Protein AF-A0A6F9CRZ0-F1 (afdb_monomer_lite)

Foldseek 3Di:
DVPVPDPPVCVVAPPVRVVVVVVVVVVVVLVVVDPPNPDDCDPVCCLQPVVLVVLLVCVVPDDPVVCVVCVVVVVVVVCVVVVVVVVVVPPPVVVVVVPDDPDPVVVVVVVVVVVVVVVVVVVVVQVCCQAVVLVVLVVVLVVVLVVVCVVCVVPVVCSVVSSSVSSSVSLVVSVVVVHHSSD

Secondary structure (DSSP, 8-state):
--GGG-TTTTTTS-HHHHHHHHHHHHHHHHHHH-SS------HHHIIIIIHHHHHHHHHHTS-HHHHHHTHHHHHHHHHHHHHHHHHHTSHHHHHHHTTT--S-HHHHHHHHHHHHHHHHHHHHHHHHHHHHHHHHHHHHHHHHHHHHHHH-TT-GGGHHHHHHHHHHHHHHHHHHTTS-TT-

pLDDT: mean 81.36, std 12.1, range [47.91, 95.12]

Radius of gyration: 23.17 Å; chains: 1; bounding box: 56×44×68 Å

Sequence (183 aa):
MIFQLSPSLTSVIPESGLLICIGWVLGGIIYGADKVQTFRLQPFTFFFYLLPQIVLDAGYSMPNKLFFGNLGAILVYALLLFGSLIAAVDPVAVIAVFEEVHVNEVLYILVFGESLLNDGVTVVISFFVVAVGGSLIGVIFAVLISLLTRCTKNIQIIEPGFIFVLGYLSYLTAEMLSLSAIL

Structure (mmCIF, N/CA/C/O backbone):
data_AF-A0A6F9CRZ0-F1
#
_entry.id   AF-A0A6F9CRZ0-F1
#
loop_
_atom_site.group_PDB
_atom_site.id
_atom_site.type_symbol
_atom_site.label_atom_id
_atom_site.label_alt_id
_atom_site.label_comp_id
_atom_site.label_asym_id
_atom_site.label_entity_id
_atom_site.label_seq_id
_atom_site.pdbx_PDB_ins_code
_atom_site.Cartn_x
_atom_site.Cartn_y
_atom_site.Cartn_z
_atom_site.occupancy
_atom_site.B_iso_or_equiv
_atom_site.auth_seq_id
_atom_site.auth_comp_id
_atom_site.auth_asym_id
_atom_site.auth_atom_id
_atom_site.pdbx_PDB_model_num
ATOM 1 N N . MET A 1 1 ? -18.492 -15.568 7.011 1.00 47.91 1 MET A N 1
ATOM 2 C CA . MET A 1 1 ? -19.602 -16.149 7.806 1.00 47.91 1 MET A CA 1
ATOM 3 C C . MET A 1 1 ? -20.499 -17.122 7.016 1.00 47.91 1 MET A C 1
ATOM 5 O O . MET A 1 1 ? -21.026 -18.029 7.636 1.00 47.91 1 MET A O 1
ATOM 9 N N . ILE A 1 2 ? -20.651 -17.019 5.680 1.00 51.06 2 ILE A N 1
ATOM 10 C CA . ILE A 1 2 ? -21.492 -17.950 4.877 1.00 51.06 2 ILE A CA 1
ATOM 11 C C . ILE A 1 2 ? -20.780 -19.280 4.517 1.00 51.06 2 ILE A C 1
ATOM 13 O O . ILE A 1 2 ? -21.430 -20.317 4.443 1.00 51.06 2 ILE A O 1
ATOM 17 N N . PHE A 1 3 ? -19.448 -19.299 4.368 1.00 51.62 3 PHE A N 1
ATOM 18 C CA . PHE A 1 3 ? -18.693 -20.495 3.932 1.00 51.62 3 PHE A CA 1
ATOM 19 C C . PHE A 1 3 ? -18.286 -21.472 5.048 1.00 51.62 3 PHE A C 1
ATOM 21 O O . PHE A 1 3 ? -17.845 -22.580 4.765 1.00 51.62 3 PHE A O 1
ATOM 28 N N . GLN A 1 4 ? -18.525 -21.123 6.316 1.00 54.69 4 GLN A N 1
ATOM 29 C CA . GLN A 1 4 ? -18.255 -22.004 7.462 1.00 54.69 4 GLN A CA 1
ATOM 30 C C . GLN A 1 4 ? -19.291 -23.135 7.632 1.00 54.69 4 GLN A C 1
ATOM 32 O O . GLN A 1 4 ? -19.124 -23.990 8.495 1.00 54.69 4 GLN A O 1
ATOM 37 N N . LEU A 1 5 ? -20.356 -23.160 6.821 1.00 54.41 5 LEU A N 1
ATOM 38 C CA . LEU A 1 5 ? -21.470 -24.111 6.943 1.00 54.41 5 LEU A CA 1
ATOM 39 C C . LEU A 1 5 ? -21.265 -25.443 6.193 1.00 54.41 5 LEU A C 1
ATOM 41 O O . LEU A 1 5 ? -22.045 -26.367 6.401 1.00 54.41 5 LEU A O 1
ATOM 45 N N . SER A 1 6 ? -20.230 -25.583 5.354 1.00 55.03 6 SER A N 1
ATOM 46 C CA . SER A 1 6 ? -19.973 -26.820 4.596 1.00 55.03 6 SER A CA 1
ATOM 47 C C . SER A 1 6 ? -18.491 -27.224 4.645 1.00 55.03 6 SER A C 1
ATOM 49 O O . SER A 1 6 ? -17.736 -26.902 3.722 1.00 55.03 6 SER A O 1
ATOM 51 N N . PRO A 1 7 ? -18.057 -27.974 5.677 1.00 59.91 7 PRO A N 1
ATOM 52 C CA . PRO A 1 7 ? -16.661 -28.401 5.822 1.00 59.91 7 PRO A CA 1
ATOM 53 C C . PRO A 1 7 ? -16.152 -29.269 4.654 1.00 59.91 7 PRO A C 1
ATOM 55 O O . PRO A 1 7 ? -14.947 -29.367 4.445 1.00 59.91 7 PRO A O 1
ATOM 58 N N . SER A 1 8 ? -17.047 -29.859 3.854 1.00 59.50 8 SER A N 1
ATOM 59 C CA . SER A 1 8 ? -16.682 -30.660 2.678 1.00 59.50 8 SER A CA 1
ATOM 60 C C . SER A 1 8 ? -16.367 -29.844 1.417 1.00 59.50 8 SER A C 1
ATOM 62 O O . SER A 1 8 ? -15.701 -30.375 0.536 1.00 59.50 8 SER A O 1
ATOM 64 N N . LEU A 1 9 ? -16.821 -28.586 1.301 1.00 56.44 9 LEU A N 1
ATOM 65 C CA . LEU A 1 9 ? -16.523 -27.740 0.127 1.00 56.44 9 LEU A CA 1
ATOM 66 C C . LEU A 1 9 ? -15.210 -26.959 0.305 1.00 56.44 9 LEU A C 1
ATOM 68 O O . LEU A 1 9 ? -14.460 -26.778 -0.653 1.00 56.44 9 LEU A O 1
ATOM 72 N N . THR A 1 10 ? -14.917 -26.536 1.537 1.00 59.53 10 THR A N 1
ATOM 73 C CA . THR A 1 10 ? -13.742 -25.713 1.873 1.00 59.53 10 THR A CA 1
ATOM 74 C C . THR A 1 10 ? -12.422 -26.496 1.845 1.00 59.53 10 THR A C 1
ATOM 76 O O . THR A 1 10 ? -11.354 -25.896 1.814 1.00 59.53 10 THR A O 1
ATOM 79 N N . SER A 1 11 ? -12.459 -27.835 1.826 1.00 65.12 11 SER A N 1
ATOM 80 C CA . SER A 1 11 ? -11.246 -28.663 1.727 1.00 65.12 11 SER A CA 1
ATOM 81 C C . SER A 1 11 ? -10.661 -28.734 0.311 1.00 65.12 11 SER A C 1
ATOM 83 O O . SER A 1 11 ? -9.476 -29.022 0.163 1.00 65.12 11 SER A O 1
ATOM 85 N N . VAL A 1 12 ? -11.472 -28.474 -0.722 1.00 74.75 12 VAL A N 1
ATOM 86 C CA . VAL A 1 12 ? -11.062 -28.569 -2.134 1.00 74.75 12 VAL A CA 1
ATOM 87 C C . VAL A 1 12 ? -10.811 -27.191 -2.744 1.00 74.75 12 VAL A C 1
ATOM 89 O O . VAL A 1 12 ? -9.907 -27.046 -3.564 1.00 74.75 12 VAL A O 1
ATOM 92 N N . ILE A 1 13 ? -11.586 -26.173 -2.353 1.00 77.31 13 ILE A N 1
ATOM 93 C CA . ILE A 1 13 ? -11.485 -24.819 -2.912 1.00 77.31 13 ILE A CA 1
ATOM 94 C C . ILE A 1 13 ? -11.306 -23.809 -1.767 1.00 77.31 13 ILE A C 1
ATOM 96 O O . ILE A 1 13 ? -12.150 -23.767 -0.870 1.00 77.31 13 ILE A O 1
ATOM 100 N N . PRO A 1 14 ? -10.247 -22.971 -1.787 1.00 81.38 14 PRO A N 1
ATOM 101 C CA . PRO A 1 14 ? -10.049 -21.938 -0.776 1.00 81.38 14 PRO A CA 1
ATOM 102 C C . PRO A 1 14 ? -11.179 -20.903 -0.820 1.00 81.38 14 PRO A C 1
ATOM 104 O O . PRO A 1 14 ? -11.675 -20.554 -1.894 1.00 81.38 14 PRO A O 1
ATOM 107 N N . GLU A 1 15 ? -11.550 -20.356 0.340 1.00 80.12 15 GLU A N 1
ATOM 108 C CA . GLU A 1 15 ? -12.652 -19.388 0.460 1.00 80.12 15 GLU A CA 1
ATOM 109 C C . GLU A 1 15 ? -12.461 -18.164 -0.452 1.00 80.12 15 GLU A C 1
ATOM 111 O O . GLU A 1 15 ? -13.405 -17.713 -1.101 1.00 80.12 15 GLU A O 1
ATOM 116 N N . SER A 1 16 ? -11.223 -17.674 -0.584 1.00 81.56 16 SER A N 1
ATOM 117 C CA . SER A 1 16 ? -10.868 -16.584 -1.502 1.00 81.56 16 SER A CA 1
ATOM 118 C C . SER A 1 16 ? -11.138 -16.947 -2.965 1.00 81.56 16 SER A C 1
ATOM 120 O O . SER A 1 16 ? -11.609 -16.109 -3.727 1.00 81.56 16 SER A O 1
ATOM 122 N N . GLY A 1 17 ? -10.896 -18.203 -3.354 1.00 83.00 17 GLY A N 1
ATOM 123 C CA . GLY A 1 17 ? -11.187 -18.699 -4.701 1.00 83.00 17 GLY A CA 1
ATOM 124 C C . GLY A 1 17 ? -12.686 -18.704 -4.994 1.00 83.00 17 GLY A C 1
ATOM 125 O O . GLY A 1 17 ? -13.111 -18.245 -6.051 1.00 83.00 17 GLY A O 1
ATOM 126 N N . LEU A 1 18 ? -13.502 -19.132 -4.026 1.00 83.69 18 LEU A N 1
ATOM 127 C CA . LEU A 1 18 ? -14.963 -19.060 -4.127 1.00 83.69 18 LEU A CA 1
ATOM 128 C C . LEU A 1 18 ? -15.467 -17.618 -4.253 1.00 83.69 18 LEU A C 1
ATOM 130 O O . LEU A 1 18 ? -16.324 -17.346 -5.094 1.00 83.69 18 LEU A O 1
ATOM 134 N N . LEU A 1 19 ? -14.921 -16.687 -3.469 1.00 86.19 19 LEU A N 1
ATOM 135 C CA . LEU A 1 19 ? -15.278 -15.268 -3.545 1.00 86.19 19 LEU A CA 1
ATOM 136 C C . LEU A 1 19 ? -14.908 -14.644 -4.897 1.00 86.19 19 LEU A C 1
ATOM 138 O O . LEU A 1 19 ? -15.706 -13.888 -5.448 1.00 86.19 19 LEU A O 1
ATOM 142 N N . ILE A 1 20 ? -13.749 -14.999 -5.462 1.00 88.88 20 ILE A N 1
ATOM 143 C CA . ILE A 1 20 ? -13.343 -14.563 -6.807 1.00 88.88 20 ILE A CA 1
ATOM 144 C C . ILE A 1 20 ? -14.326 -15.094 -7.858 1.00 88.88 20 ILE A C 1
ATOM 146 O O . ILE A 1 20 ? -14.801 -14.323 -8.693 1.00 88.88 20 ILE A O 1
ATOM 150 N N . CYS A 1 21 ? -14.691 -16.378 -7.794 1.00 88.75 21 CYS A N 1
ATOM 151 C CA . CYS A 1 21 ? -15.668 -16.971 -8.710 1.00 88.75 21 CYS A CA 1
ATOM 152 C C . CYS A 1 21 ? -17.037 -16.283 -8.613 1.00 88.75 21 CYS A C 1
ATOM 154 O O . CYS A 1 21 ? -17.650 -15.978 -9.635 1.00 88.75 21 CYS A O 1
ATOM 156 N N . ILE A 1 22 ? -17.504 -15.991 -7.397 1.00 89.69 22 ILE A N 1
ATOM 157 C CA . ILE A 1 22 ? -18.767 -15.274 -7.175 1.00 89.69 22 ILE A CA 1
ATOM 158 C C . ILE A 1 22 ? -18.688 -13.849 -7.725 1.00 89.69 22 ILE A C 1
ATOM 160 O O . ILE A 1 22 ? -19.615 -13.413 -8.405 1.00 89.69 22 ILE A O 1
ATOM 164 N N . GLY A 1 23 ? -17.584 -13.139 -7.480 1.00 89.00 23 GLY A N 1
ATOM 165 C CA . GLY A 1 23 ? -17.351 -11.803 -8.026 1.00 89.00 23 GLY A CA 1
ATOM 166 C C . GLY A 1 23 ? -17.365 -11.793 -9.555 1.00 89.00 23 GLY A C 1
ATOM 167 O O . GLY A 1 23 ? -17.982 -10.915 -10.156 1.00 89.00 23 GLY A O 1
ATOM 168 N N . TRP A 1 24 ? -16.766 -12.803 -10.188 1.00 90.06 24 TRP A N 1
ATOM 169 C CA . TRP A 1 24 ? -16.775 -12.959 -11.642 1.00 90.06 24 TRP A CA 1
ATOM 170 C C . TRP A 1 24 ? -18.183 -13.224 -12.193 1.00 90.06 24 TRP A C 1
ATOM 172 O O . TRP A 1 24 ? -18.602 -12.572 -13.150 1.00 90.06 24 TRP A O 1
ATOM 182 N N . VAL A 1 25 ? -18.953 -14.114 -11.555 1.00 90.69 25 VAL A N 1
ATOM 183 C CA . VAL A 1 25 ? -20.341 -14.411 -11.949 1.00 90.69 25 VAL A CA 1
ATOM 184 C C . VAL A 1 25 ? -21.241 -13.185 -11.779 1.00 90.69 25 VAL A C 1
ATOM 186 O O . VAL A 1 25 ? -21.969 -12.830 -12.705 1.00 90.69 25 VAL A O 1
ATOM 189 N N . LEU A 1 26 ? -21.170 -12.498 -10.635 1.00 87.94 26 LEU A N 1
ATOM 190 C CA . LEU A 1 26 ? -21.936 -11.271 -10.392 1.00 87.94 26 LEU A CA 1
ATOM 191 C C . LEU A 1 26 ? -21.542 -10.157 -11.368 1.00 87.94 26 LEU A C 1
ATOM 193 O O . LEU A 1 26 ? -22.421 -9.493 -11.913 1.00 87.94 26 LEU A O 1
ATOM 197 N N . GLY A 1 27 ? -20.246 -9.993 -11.645 1.00 86.56 27 GLY A N 1
ATOM 198 C CA . GLY A 1 27 ? -19.749 -9.054 -12.650 1.00 86.56 27 GLY A CA 1
ATOM 199 C C . GLY A 1 27 ? -20.293 -9.357 -14.048 1.00 86.56 27 GLY A C 1
ATOM 200 O O . GLY A 1 27 ? -20.719 -8.440 -14.748 1.00 86.56 27 GLY A O 1
ATOM 201 N N . GLY A 1 28 ? -20.362 -10.637 -14.427 1.00 86.94 28 GLY A N 1
ATOM 202 C CA . GLY A 1 28 ? -20.964 -11.085 -15.685 1.00 86.94 28 GLY A CA 1
ATOM 203 C C . GLY A 1 28 ? -22.472 -10.826 -15.767 1.00 86.94 28 GLY A C 1
ATOM 204 O O . GLY A 1 28 ? -22.959 -10.370 -16.801 1.00 86.94 28 GLY A O 1
ATOM 205 N N . ILE A 1 29 ? -23.210 -11.049 -14.673 1.00 86.75 29 ILE A N 1
ATOM 206 C CA . ILE A 1 29 ? -24.651 -10.751 -14.589 1.00 86.75 29 ILE A CA 1
ATOM 207 C C . ILE A 1 29 ? -24.897 -9.247 -14.738 1.00 86.75 29 ILE A C 1
ATOM 209 O O . ILE A 1 29 ? -25.760 -8.850 -15.516 1.00 86.75 29 ILE A O 1
ATOM 213 N N . ILE A 1 30 ? -24.122 -8.409 -14.044 1.00 84.12 30 ILE A N 1
ATOM 214 C CA . ILE A 1 30 ? -24.225 -6.945 -14.139 1.00 84.12 30 ILE A CA 1
ATOM 215 C C . ILE A 1 30 ? -23.875 -6.475 -15.555 1.00 84.12 30 ILE A C 1
ATOM 217 O O . ILE A 1 30 ? -24.605 -5.669 -16.126 1.00 84.12 30 ILE A O 1
ATOM 221 N N . TYR A 1 31 ? -22.814 -7.023 -16.153 1.00 81.12 31 TYR A N 1
ATOM 222 C CA . TYR A 1 31 ? -22.422 -6.714 -17.529 1.00 81.12 31 TYR A CA 1
ATOM 223 C C . TYR A 1 31 ? -23.516 -7.073 -18.550 1.00 81.12 31 TYR A C 1
ATOM 225 O O . TYR A 1 31 ? -23.719 -6.343 -19.518 1.00 81.12 31 TYR A O 1
ATOM 233 N N . GLY A 1 32 ? -24.231 -8.182 -18.336 1.00 82.31 32 GLY A N 1
ATOM 234 C CA . GLY A 1 32 ? -25.341 -8.607 -19.192 1.00 82.31 32 GLY A CA 1
ATOM 235 C C . GLY A 1 32 ? -26.657 -7.855 -18.950 1.00 82.31 32 GLY A C 1
ATOM 236 O O . GLY A 1 32 ? -27.433 -7.681 -19.890 1.00 82.31 32 GLY A O 1
ATOM 237 N N . ALA A 1 33 ? -26.916 -7.418 -17.714 1.00 79.06 33 ALA A N 1
ATOM 238 C CA . ALA A 1 33 ? -28.151 -6.739 -17.317 1.00 79.06 33 ALA A CA 1
ATOM 239 C C . ALA A 1 33 ? -28.135 -5.231 -17.613 1.00 79.06 33 ALA A C 1
ATOM 241 O O . ALA A 1 33 ? -29.182 -4.663 -17.924 1.00 79.06 33 ALA A O 1
ATOM 242 N N . ASP A 1 34 ? -26.967 -4.589 -17.549 1.00 69.12 34 ASP A N 1
ATOM 243 C CA . ASP A 1 34 ? -26.827 -3.142 -17.690 1.00 69.12 34 ASP A CA 1
ATOM 244 C C . ASP A 1 34 ? -26.066 -2.796 -18.983 1.00 69.12 34 ASP A C 1
ATOM 246 O O . ASP A 1 34 ? -24.836 -2.795 -19.036 1.00 69.12 34 ASP A O 1
ATOM 250 N N . LYS A 1 35 ? -26.798 -2.516 -20.076 1.00 67.19 35 LYS A N 1
ATOM 251 C CA . LYS A 1 35 ? -26.194 -2.095 -21.364 1.00 67.19 35 LYS A CA 1
ATOM 252 C C . LYS A 1 35 ? -25.566 -0.698 -21.310 1.00 67.19 35 LYS A C 1
ATOM 254 O O . LYS A 1 35 ? -24.824 -0.322 -22.216 1.00 67.19 35 LYS A O 1
ATOM 259 N N . VAL A 1 36 ? -25.865 0.066 -20.266 1.00 61.38 36 VAL A N 1
ATOM 260 C CA . VAL A 1 36 ? -25.290 1.374 -19.968 1.00 61.38 36 VAL A CA 1
ATOM 261 C C . VAL A 1 36 ? -24.465 1.142 -18.717 1.00 61.38 36 VAL A C 1
ATOM 263 O O . VAL A 1 36 ? -25.042 1.050 -17.661 1.00 61.38 36 VAL A O 1
ATOM 266 N N . GLN A 1 37 ? -23.154 0.923 -18.806 1.00 63.75 37 GLN A N 1
ATOM 267 C CA . GLN A 1 37 ? -22.333 0.528 -17.649 1.00 63.75 37 GLN A CA 1
ATOM 268 C C . GLN A 1 37 ? -22.397 1.546 -16.485 1.00 63.75 37 GLN A C 1
ATOM 270 O O . GLN A 1 37 ? -21.518 2.403 -16.372 1.00 63.75 37 GLN A O 1
ATOM 275 N N . THR A 1 38 ? -23.401 1.460 -15.608 1.00 62.81 38 THR A N 1
ATOM 276 C CA . THR A 1 38 ? -23.669 2.493 -14.594 1.00 62.81 38 THR A CA 1
ATOM 277 C C . THR A 1 38 ? -22.721 2.362 -13.401 1.00 62.81 38 THR A C 1
ATOM 279 O O . THR A 1 38 ? -22.357 3.352 -12.774 1.00 62.81 38 THR A O 1
ATOM 282 N N . PHE A 1 39 ? -22.239 1.145 -13.131 1.00 63.97 39 PHE A N 1
ATOM 283 C CA . PHE A 1 39 ? -21.303 0.840 -12.047 1.00 63.97 39 PHE A CA 1
ATOM 284 C C . PHE A 1 39 ? -19.966 0.344 -12.594 1.00 63.97 39 PHE A C 1
ATOM 286 O O . PHE A 1 39 ? -19.616 -0.832 -12.481 1.00 63.97 39 PHE A O 1
ATOM 293 N N . ARG A 1 40 ? -19.200 1.246 -13.212 1.00 70.56 40 ARG A N 1
ATOM 294 C CA . ARG A 1 40 ? -17.819 0.951 -13.601 1.00 70.56 40 ARG A CA 1
ATOM 295 C C . ARG A 1 40 ? -16.890 1.344 -12.458 1.00 70.56 40 ARG A C 1
ATOM 297 O O . ARG A 1 40 ? -16.774 2.516 -12.117 1.00 70.56 40 ARG A O 1
ATOM 304 N N . LEU A 1 41 ? -16.239 0.353 -11.858 1.00 79.06 41 LEU A N 1
ATOM 305 C CA . LEU A 1 41 ? -15.283 0.556 -10.775 1.00 79.06 41 LEU A CA 1
ATOM 306 C C . LEU A 1 41 ? -14.037 1.242 -11.355 1.00 79.06 41 LEU A C 1
ATOM 308 O O . LEU A 1 41 ? -13.202 0.604 -11.994 1.00 79.06 41 LEU A O 1
ATOM 312 N N . GLN A 1 42 ? -13.964 2.568 -11.231 1.00 86.25 42 GLN A N 1
ATOM 313 C CA . GLN A 1 42 ? -12.820 3.325 -11.725 1.00 86.25 42 GLN A CA 1
ATOM 314 C C . GLN A 1 42 ? -11.615 3.120 -10.796 1.00 86.25 42 GLN A C 1
ATOM 316 O O . GLN A 1 42 ? -11.799 3.007 -9.579 1.00 86.25 42 GLN A O 1
ATOM 321 N N . PRO A 1 43 ? -10.379 3.128 -11.334 1.00 86.69 43 PRO A N 1
ATOM 322 C CA . PRO A 1 43 ? -9.175 2.943 -10.530 1.00 86.69 43 PRO A CA 1
ATOM 323 C C . PRO A 1 43 ? -9.103 3.918 -9.353 1.00 86.69 43 PRO A C 1
ATOM 325 O O . PRO A 1 43 ? -8.825 3.499 -8.237 1.00 86.69 43 PRO A O 1
ATOM 328 N N . PHE A 1 44 ? -9.452 5.194 -9.559 1.00 88.00 44 PHE A N 1
ATOM 329 C CA . PHE A 1 44 ? -9.429 6.184 -8.478 1.00 88.00 44 PHE A CA 1
ATOM 330 C C . PHE A 1 44 ? -10.350 5.783 -7.312 1.00 88.00 44 PHE A C 1
ATOM 332 O O . PHE A 1 44 ? -9.963 5.896 -6.155 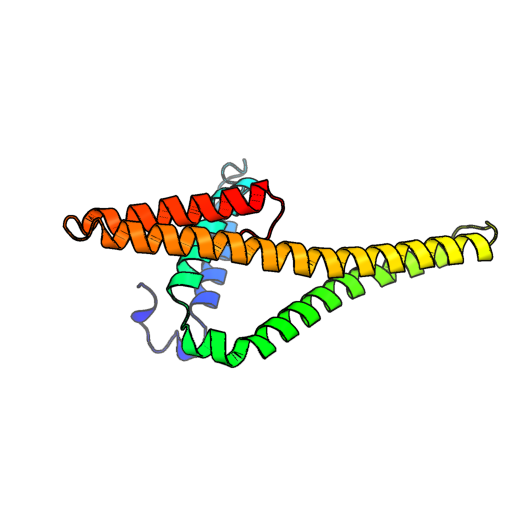1.00 88.00 44 PHE A O 1
ATOM 339 N N . THR A 1 45 ? -11.551 5.263 -7.593 1.00 88.50 45 THR A N 1
ATOM 340 C CA . THR A 1 45 ? -12.490 4.856 -6.542 1.00 88.50 45 THR A CA 1
ATOM 341 C C . THR A 1 45 ? -11.953 3.652 -5.776 1.00 88.50 45 THR A C 1
ATOM 343 O O . THR A 1 45 ? -12.072 3.586 -4.555 1.00 88.50 45 THR A O 1
ATOM 346 N N . PHE A 1 46 ? -11.318 2.717 -6.483 1.00 90.00 46 PHE A N 1
ATOM 347 C CA . PHE A 1 46 ? -10.673 1.569 -5.862 1.00 90.00 46 PHE A CA 1
ATOM 348 C C . PHE A 1 46 ? -9.524 1.993 -4.940 1.00 90.00 46 PHE A C 1
ATOM 350 O O . PHE A 1 46 ? -9.548 1.658 -3.758 1.00 90.00 46 PHE A O 1
ATOM 357 N N . PHE A 1 47 ? -8.561 2.761 -5.455 1.00 89.88 47 PHE A N 1
ATOM 358 C CA . PHE A 1 47 ? -7.357 3.149 -4.717 1.00 89.88 47 PHE A CA 1
ATOM 359 C C . PHE A 1 47 ? -7.652 4.072 -3.531 1.00 89.88 47 PHE A C 1
ATOM 361 O O . PHE A 1 47 ? -7.029 3.917 -2.489 1.00 89.88 47 PHE A O 1
ATOM 368 N N . PHE A 1 48 ? -8.613 4.993 -3.648 1.00 88.38 48 PHE A N 1
ATOM 369 C CA . PHE A 1 48 ? -8.906 5.934 -2.564 1.00 88.38 48 PHE A CA 1
ATOM 370 C C . PHE A 1 48 ? -9.961 5.447 -1.571 1.00 88.38 48 PHE A C 1
ATOM 372 O O . PHE A 1 48 ? -9.960 5.935 -0.455 1.00 88.38 48 PHE A O 1
ATOM 379 N N . TYR A 1 49 ? -10.852 4.510 -1.907 1.00 87.69 49 TYR A N 1
ATOM 380 C CA . TYR A 1 49 ? -11.919 4.109 -0.971 1.00 87.69 49 TYR A CA 1
ATOM 381 C C . TYR A 1 49 ? -11.873 2.638 -0.567 1.00 87.69 49 TYR A C 1
ATOM 383 O O . TYR A 1 49 ? -12.127 2.322 0.594 1.00 87.69 49 TYR A O 1
ATOM 391 N N . LEU A 1 50 ? -11.559 1.729 -1.493 1.00 90.44 50 LEU A N 1
ATOM 392 C CA . LEU A 1 50 ? -11.574 0.290 -1.207 1.00 90.44 50 LEU A CA 1
ATOM 393 C C . LEU A 1 50 ? -10.225 -0.200 -0.687 1.00 90.44 50 LEU A C 1
ATOM 395 O O . LEU A 1 50 ? -10.177 -0.928 0.303 1.00 90.44 50 LEU A O 1
ATOM 399 N N . LEU A 1 51 ? -9.132 0.214 -1.329 1.00 92.19 51 LEU A N 1
ATOM 400 C CA . LEU A 1 51 ? -7.792 -0.249 -0.988 1.00 92.19 51 LEU A CA 1
ATOM 401 C C . LEU A 1 51 ? -7.383 0.084 0.459 1.00 92.19 51 LEU A C 1
ATOM 403 O O . LEU A 1 51 ? -6.918 -0.835 1.133 1.00 92.19 51 LEU A O 1
ATOM 407 N N . PRO A 1 52 ? -7.604 1.305 0.993 1.00 91.56 52 PRO A N 1
ATOM 408 C CA . PRO A 1 52 ? -7.199 1.631 2.361 1.00 91.56 52 PRO A CA 1
ATOM 409 C C . PRO A 1 52 ? -7.887 0.732 3.391 1.00 91.56 52 PRO A C 1
ATOM 411 O O . PRO A 1 52 ? -7.266 0.294 4.355 1.00 91.56 52 PRO A O 1
ATOM 414 N N . GLN A 1 53 ? -9.157 0.395 3.147 1.00 90.81 53 GLN A N 1
ATOM 415 C CA . GLN A 1 53 ? -9.932 -0.468 4.029 1.00 90.81 53 GLN A CA 1
ATOM 416 C C . GLN A 1 53 ? -9.441 -1.919 3.999 1.00 90.81 53 GLN A C 1
ATOM 418 O O . GLN A 1 53 ? -9.353 -2.560 5.043 1.00 90.81 53 GLN A O 1
ATOM 423 N N . ILE A 1 54 ? -9.095 -2.428 2.814 1.00 91.69 54 ILE A N 1
ATOM 424 C CA . ILE A 1 54 ? -8.557 -3.785 2.647 1.00 91.69 54 ILE A CA 1
ATOM 425 C C . ILE A 1 54 ? -7.189 -3.902 3.326 1.00 91.69 54 ILE A C 1
ATOM 427 O O . ILE A 1 54 ? -6.937 -4.873 4.035 1.00 91.69 54 ILE A O 1
ATOM 431 N N . VAL A 1 55 ? -6.313 -2.913 3.128 1.00 92.69 55 VAL A N 1
ATOM 432 C CA . VAL A 1 55 ? -4.970 -2.897 3.727 1.00 92.69 55 VAL A CA 1
ATOM 433 C C . VAL A 1 55 ? -5.055 -2.808 5.249 1.00 92.69 55 VAL A C 1
ATOM 435 O O . VAL A 1 55 ? -4.347 -3.541 5.938 1.00 92.69 55 VAL A O 1
ATOM 438 N N . LEU A 1 56 ? -5.946 -1.968 5.783 1.00 91.75 56 LEU A N 1
ATOM 439 C CA . LEU A 1 56 ? -6.150 -1.839 7.225 1.00 91.75 56 LEU A CA 1
ATOM 440 C C . LEU A 1 56 ? -6.644 -3.151 7.856 1.00 91.75 56 LEU A C 1
ATOM 442 O O . LEU A 1 56 ? -6.113 -3.570 8.882 1.00 91.75 56 LEU A O 1
ATOM 446 N N . ASP A 1 57 ? -7.621 -3.815 7.235 1.00 91.12 57 ASP A N 1
ATOM 447 C CA . ASP A 1 57 ? -8.161 -5.097 7.712 1.00 91.12 57 ASP A CA 1
ATOM 448 C C . ASP A 1 57 ? -7.116 -6.229 7.639 1.00 91.12 57 ASP A C 1
ATOM 450 O O . ASP A 1 57 ? -6.940 -7.001 8.591 1.00 91.12 57 ASP A O 1
ATOM 454 N N . ALA A 1 58 ? -6.348 -6.275 6.544 1.00 90.44 58 ALA A N 1
ATOM 455 C CA . ALA A 1 58 ? -5.252 -7.224 6.362 1.00 90.44 58 ALA A CA 1
ATOM 456 C C . ALA A 1 58 ? -4.123 -7.000 7.381 1.00 90.44 58 ALA A C 1
ATOM 458 O O . ALA A 1 58 ? -3.629 -7.962 7.972 1.00 90.44 58 ALA A O 1
ATOM 459 N N . GLY A 1 59 ? -3.744 -5.742 7.619 1.00 89.12 59 GLY A N 1
ATOM 460 C CA . GLY A 1 59 ? -2.728 -5.364 8.599 1.00 89.12 59 GLY A CA 1
ATOM 461 C C . GLY A 1 59 ? -3.161 -5.659 10.035 1.00 89.12 59 GLY A C 1
ATOM 462 O O . GLY A 1 59 ? -2.374 -6.194 10.815 1.00 89.12 59 GLY A O 1
ATOM 463 N N . TYR A 1 60 ? -4.424 -5.387 10.376 1.00 87.62 60 TYR A N 1
ATOM 464 C CA . TYR A 1 60 ? -4.982 -5.680 11.700 1.00 87.62 60 TYR A CA 1
ATOM 465 C C . TYR A 1 60 ? -5.012 -7.185 12.002 1.00 87.62 60 TYR A C 1
ATOM 467 O O . TYR A 1 60 ? -4.710 -7.608 13.118 1.00 87.62 60 TYR A O 1
ATOM 475 N N . SER A 1 61 ? -5.333 -8.002 10.998 1.00 88.94 61 SER A N 1
ATOM 476 C CA . SER A 1 61 ? -5.418 -9.462 11.131 1.00 88.94 61 SER A CA 1
ATOM 477 C C . SER A 1 61 ? -4.055 -10.169 11.056 1.00 88.94 61 SER A C 1
ATOM 479 O O . SER A 1 61 ? -3.978 -11.391 11.217 1.00 88.94 61 SER A O 1
ATOM 481 N N . MET A 1 62 ? -2.966 -9.435 10.804 1.00 90.19 62 MET A N 1
ATOM 482 C CA . MET A 1 62 ? -1.651 -10.022 10.564 1.00 90.19 62 MET A CA 1
ATOM 483 C C . MET A 1 62 ? -0.945 -10.447 11.869 1.00 90.19 62 MET A C 1
ATOM 485 O O . MET A 1 62 ? -0.777 -9.639 12.786 1.00 90.19 62 MET A O 1
ATOM 489 N N . PRO A 1 63 ? -0.435 -11.693 11.971 1.00 89.50 63 PRO A N 1
ATOM 490 C CA . PRO A 1 63 ? 0.308 -12.139 13.146 1.00 89.50 63 PRO A CA 1
ATOM 491 C C . PRO A 1 63 ? 1.702 -11.494 13.205 1.00 89.50 63 PRO A C 1
ATOM 493 O O . PRO A 1 63 ? 2.640 -11.910 12.519 1.00 89.50 63 PRO A O 1
ATOM 496 N N . ASN A 1 64 ? 1.859 -10.515 14.096 1.00 87.50 64 ASN A N 1
ATOM 497 C CA . ASN A 1 64 ? 3.083 -9.727 14.268 1.00 87.50 64 ASN A CA 1
ATOM 498 C C . ASN A 1 64 ? 4.366 -10.570 14.451 1.00 87.50 64 ASN A C 1
ATOM 500 O O . ASN A 1 64 ? 5.367 -10.317 13.787 1.00 87.50 64 ASN A O 1
ATOM 504 N N . LYS A 1 65 ? 4.360 -11.610 15.294 1.00 89.50 65 LYS A N 1
ATOM 505 C CA . LYS A 1 65 ? 5.558 -12.426 15.573 1.00 89.50 65 LYS A CA 1
ATOM 506 C C . LYS A 1 65 ? 6.083 -13.156 14.330 1.00 89.50 65 LYS A C 1
ATOM 508 O O . LYS A 1 65 ? 7.291 -13.234 14.127 1.00 89.50 65 LYS A O 1
ATOM 513 N N . LEU A 1 66 ? 5.177 -13.691 13.512 1.00 88.44 66 LEU A N 1
ATOM 514 C CA . LEU A 1 66 ? 5.513 -14.395 12.270 1.00 88.44 66 LEU A CA 1
ATOM 515 C C . LEU A 1 66 ? 5.985 -13.420 11.191 1.00 88.44 66 LEU A C 1
ATOM 517 O O . LEU A 1 66 ? 6.924 -13.740 10.465 1.00 88.44 66 LEU A O 1
ATOM 521 N N . PHE A 1 67 ? 5.371 -12.237 11.125 1.00 88.06 67 PHE A N 1
ATOM 522 C CA . PHE A 1 67 ? 5.776 -11.173 10.213 1.00 88.06 67 PHE A CA 1
ATOM 523 C C . PHE A 1 67 ? 7.199 -10.686 10.507 1.00 88.06 67 PHE A C 1
ATOM 525 O O . PHE A 1 67 ? 8.073 -10.792 9.649 1.00 88.06 67 PHE A O 1
ATOM 532 N N . PHE A 1 68 ? 7.473 -10.244 11.740 1.00 88.31 68 PHE A N 1
ATOM 533 C CA . PHE A 1 68 ? 8.797 -9.733 12.111 1.00 88.31 68 PHE A CA 1
ATOM 534 C C . PHE A 1 68 ? 9.879 -10.822 12.095 1.00 88.31 68 PHE A C 1
ATOM 536 O O . PHE A 1 68 ? 11.026 -10.533 11.764 1.00 88.31 68 PHE A O 1
ATOM 543 N N . GLY A 1 69 ? 9.526 -12.081 12.385 1.00 91.75 69 GLY A N 1
ATOM 544 C CA . GLY A 1 69 ? 10.453 -13.213 12.286 1.00 91.75 69 GLY A CA 1
ATOM 545 C C . GLY A 1 69 ? 10.870 -13.559 10.851 1.00 91.75 69 GLY A C 1
ATOM 546 O O . GLY A 1 69 ? 11.960 -14.084 10.652 1.00 91.75 69 GLY A O 1
ATOM 547 N N . ASN A 1 70 ? 10.037 -13.239 9.854 1.00 93.00 70 ASN A N 1
ATOM 548 C CA . ASN A 1 70 ? 10.292 -13.527 8.437 1.00 93.00 70 ASN A CA 1
ATOM 549 C C . ASN A 1 70 ? 10.499 -12.263 7.589 1.00 93.00 70 ASN A C 1
ATOM 551 O O . ASN A 1 70 ? 10.470 -12.341 6.361 1.00 93.00 70 ASN A O 1
ATOM 555 N N . LEU A 1 71 ? 10.739 -11.107 8.216 1.00 88.94 71 LEU A N 1
ATOM 556 C CA . LEU A 1 71 ? 10.852 -9.816 7.528 1.00 88.94 71 LEU A CA 1
ATOM 557 C C . LEU A 1 71 ? 11.911 -9.855 6.417 1.00 88.94 71 LEU A C 1
ATOM 559 O O . LEU A 1 71 ? 11.658 -9.389 5.311 1.00 88.94 71 LEU A O 1
ATOM 563 N N . GLY A 1 72 ? 13.055 -10.504 6.665 1.00 88.69 72 GLY A N 1
ATOM 564 C CA . GLY A 1 72 ? 14.101 -10.680 5.654 1.00 88.69 72 GLY A CA 1
ATOM 565 C C . GLY A 1 72 ? 13.615 -11.421 4.404 1.00 88.69 72 GLY A C 1
ATOM 566 O O . GLY A 1 72 ? 13.863 -10.967 3.293 1.00 88.69 72 GLY A O 1
ATOM 567 N N . ALA A 1 73 ? 12.865 -12.516 4.567 1.00 90.38 73 ALA A N 1
ATOM 568 C CA . ALA A 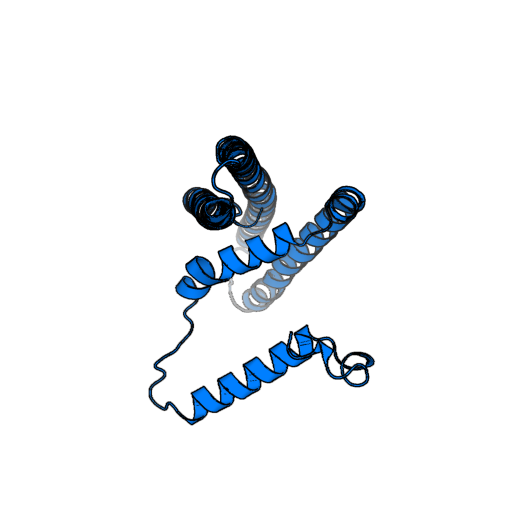1 73 ? 12.300 -13.252 3.437 1.00 90.38 73 ALA A CA 1
ATOM 569 C C . ALA A 1 73 ? 11.254 -12.413 2.690 1.00 90.38 73 ALA A C 1
ATOM 571 O O . ALA A 1 73 ? 11.275 -12.371 1.464 1.00 90.38 73 ALA A O 1
ATOM 572 N N . ILE A 1 74 ? 10.383 -11.705 3.417 1.00 88.81 74 ILE A N 1
ATOM 573 C CA . ILE A 1 74 ? 9.364 -10.818 2.834 1.00 88.81 74 ILE A CA 1
ATOM 574 C C . ILE A 1 74 ? 10.025 -9.725 1.986 1.00 88.81 74 ILE A C 1
ATOM 576 O O . ILE A 1 74 ? 9.615 -9.503 0.849 1.00 88.81 74 ILE A O 1
ATOM 580 N N . LEU A 1 75 ? 11.080 -9.090 2.504 1.00 85.94 75 LEU A N 1
ATOM 581 C CA . LEU A 1 75 ? 11.808 -8.043 1.792 1.00 85.94 75 LEU A CA 1
ATOM 582 C C . LEU A 1 75 ? 12.508 -8.589 0.540 1.00 85.94 75 LEU A C 1
ATOM 584 O O . LEU A 1 75 ? 12.445 -7.966 -0.516 1.00 85.94 75 LEU A O 1
ATOM 588 N N . VAL A 1 76 ? 13.129 -9.770 0.633 1.00 88.25 76 VAL A N 1
ATOM 589 C CA . VAL A 1 76 ? 13.760 -10.430 -0.520 1.00 88.25 76 VAL A CA 1
ATOM 590 C C . VAL A 1 76 ? 12.720 -10.792 -1.581 1.00 88.25 76 VAL A C 1
ATOM 592 O O . VAL A 1 76 ? 12.943 -10.505 -2.752 1.00 88.25 76 VAL A O 1
ATOM 595 N N . TYR A 1 77 ? 11.567 -11.351 -1.202 1.00 88.62 77 TYR A N 1
ATOM 596 C CA . TYR A 1 77 ? 10.482 -11.624 -2.149 1.00 88.62 77 TYR A CA 1
ATOM 597 C C . TYR A 1 77 ? 9.957 -10.346 -2.809 1.00 88.62 77 TYR A C 1
ATOM 599 O O . TYR A 1 77 ? 9.750 -10.341 -4.021 1.00 88.62 77 TYR A O 1
ATOM 607 N N . ALA A 1 78 ? 9.783 -9.263 -2.047 1.00 84.75 78 ALA A N 1
ATOM 608 C CA . ALA A 1 78 ? 9.351 -7.977 -2.588 1.00 84.75 78 ALA A CA 1
ATOM 609 C C . ALA A 1 78 ? 10.358 -7.425 -3.611 1.00 84.75 78 ALA A C 1
ATOM 611 O O . ALA A 1 78 ? 9.966 -7.061 -4.718 1.00 84.75 78 ALA A O 1
ATOM 612 N N . LEU A 1 79 ? 11.653 -7.434 -3.279 1.00 84.31 79 LEU A N 1
ATOM 613 C CA . LEU A 1 79 ? 12.722 -6.994 -4.179 1.00 84.31 79 LEU A CA 1
ATOM 614 C C . LEU A 1 79 ? 12.834 -7.876 -5.430 1.00 84.31 79 LEU A C 1
ATOM 616 O O . LEU A 1 79 ? 13.014 -7.351 -6.524 1.00 84.31 79 LEU A O 1
ATOM 620 N N . LEU A 1 80 ? 12.701 -9.199 -5.294 1.00 86.31 80 LEU A N 1
ATOM 621 C CA . LEU A 1 80 ? 12.767 -10.129 -6.425 1.00 86.31 80 LEU A CA 1
ATOM 622 C C . LEU A 1 80 ? 11.572 -9.978 -7.371 1.00 86.31 80 LEU A C 1
ATOM 624 O O . LEU A 1 80 ? 11.764 -9.948 -8.584 1.00 86.31 80 LEU A O 1
ATOM 628 N N . LEU A 1 81 ? 10.350 -9.861 -6.843 1.00 84.25 81 LEU A N 1
ATOM 629 C CA . LEU A 1 81 ? 9.153 -9.654 -7.663 1.00 84.25 81 LEU A CA 1
ATOM 630 C C . LEU A 1 81 ? 9.193 -8.300 -8.371 1.00 84.25 81 LEU A C 1
ATOM 632 O O . LEU A 1 81 ? 8.897 -8.220 -9.562 1.00 84.25 81 LEU A O 1
ATOM 636 N N . PHE A 1 82 ? 9.599 -7.250 -7.658 1.00 79.44 82 PHE A N 1
ATOM 637 C CA . PHE A 1 82 ? 9.727 -5.919 -8.236 1.00 79.44 82 PHE A CA 1
ATOM 638 C C . PHE A 1 82 ? 10.838 -5.864 -9.295 1.00 79.44 82 PHE A C 1
ATOM 640 O O . PHE A 1 82 ? 10.610 -5.380 -10.402 1.00 79.44 82 PHE A O 1
ATOM 647 N N . GLY A 1 83 ? 12.001 -6.457 -9.010 1.00 77.94 83 GLY A N 1
ATOM 648 C CA . GLY A 1 83 ? 13.093 -6.600 -9.974 1.00 77.94 83 GLY A CA 1
ATOM 649 C C . GLY A 1 83 ? 12.695 -7.413 -11.209 1.00 77.94 83 GLY A C 1
ATOM 650 O O . GLY A 1 83 ? 13.030 -7.028 -12.326 1.00 77.94 83 GLY A O 1
ATOM 651 N N . SER A 1 84 ? 11.918 -8.488 -11.038 1.00 81.50 84 SER A N 1
ATOM 652 C CA . SER A 1 84 ? 11.387 -9.280 -12.154 1.00 81.50 84 SER A CA 1
ATOM 653 C C . SER A 1 84 ? 10.388 -8.502 -13.010 1.00 81.50 84 SER A C 1
ATOM 655 O O . SER A 1 84 ? 10.364 -8.703 -14.222 1.00 81.50 84 SER A O 1
ATOM 657 N N . LEU A 1 85 ? 9.555 -7.647 -12.408 1.00 79.19 85 LEU A N 1
ATOM 658 C CA . LEU A 1 85 ? 8.599 -6.822 -13.146 1.00 79.19 85 LEU A CA 1
ATOM 659 C C . LEU A 1 85 ? 9.334 -5.829 -14.050 1.00 79.19 85 LEU A C 1
ATOM 661 O O . LEU A 1 85 ? 8.996 -5.726 -15.222 1.00 79.19 85 LEU A O 1
ATOM 665 N N . ILE A 1 86 ? 10.363 -5.155 -13.530 1.00 73.31 86 ILE A N 1
ATOM 666 C CA . ILE A 1 86 ? 11.171 -4.192 -14.294 1.00 73.31 86 ILE A CA 1
ATOM 667 C C . ILE A 1 86 ? 11.956 -4.901 -15.399 1.00 73.31 86 ILE A C 1
ATOM 669 O O . ILE A 1 86 ? 11.935 -4.459 -16.542 1.00 73.31 86 ILE A O 1
ATOM 673 N N . ALA A 1 87 ? 12.588 -6.038 -15.095 1.00 69.50 87 ALA A N 1
ATOM 674 C CA . ALA A 1 87 ? 13.319 -6.817 -16.094 1.00 69.50 87 ALA A CA 1
ATOM 675 C C . ALA A 1 87 ? 12.416 -7.305 -17.246 1.00 69.50 87 ALA A C 1
ATOM 677 O O . ALA A 1 87 ? 12.875 -7.455 -18.376 1.00 69.50 87 ALA A O 1
ATOM 678 N N . ALA A 1 88 ? 11.125 -7.530 -16.981 1.00 66.75 88 ALA A N 1
ATOM 679 C CA . ALA A 1 88 ? 10.148 -7.895 -18.005 1.00 66.75 88 ALA A CA 1
ATOM 680 C C . ALA A 1 88 ? 9.705 -6.714 -18.894 1.00 66.75 88 ALA A C 1
ATOM 682 O O . ALA A 1 88 ? 9.151 -6.956 -19.965 1.00 66.75 88 ALA A O 1
ATOM 683 N N . VAL A 1 89 ? 9.948 -5.460 -18.491 1.00 64.06 89 VAL A N 1
ATOM 684 C CA . VAL A 1 89 ? 9.619 -4.255 -19.281 1.00 64.06 89 VAL A CA 1
ATOM 685 C C . VAL A 1 89 ? 10.620 -4.033 -20.436 1.00 64.06 89 VAL A C 1
ATOM 687 O O . VAL A 1 89 ? 10.315 -3.300 -21.373 1.00 64.06 89 VAL A O 1
ATOM 690 N N . ASP A 1 90 ? 11.764 -4.728 -20.445 1.00 64.38 90 ASP A N 1
ATOM 691 C CA . ASP A 1 90 ? 12.922 -4.407 -21.298 1.00 64.38 90 ASP A CA 1
ATOM 692 C C . ASP A 1 90 ? 13.068 -5.144 -22.667 1.00 64.38 90 ASP A C 1
ATOM 694 O O . ASP A 1 90 ? 13.638 -4.571 -23.596 1.00 64.38 90 ASP A O 1
ATOM 698 N N . PRO A 1 91 ? 12.552 -6.369 -22.932 1.00 56.47 91 PRO A N 1
ATOM 699 C CA . PRO A 1 91 ? 12.931 -7.084 -24.161 1.00 56.47 91 PRO A CA 1
ATOM 700 C C . PRO A 1 91 ? 12.298 -6.527 -25.452 1.00 56.47 91 PRO A C 1
ATOM 702 O O . PRO A 1 91 ? 12.781 -6.824 -26.541 1.00 56.47 91 PRO A O 1
ATOM 705 N N . VAL A 1 92 ?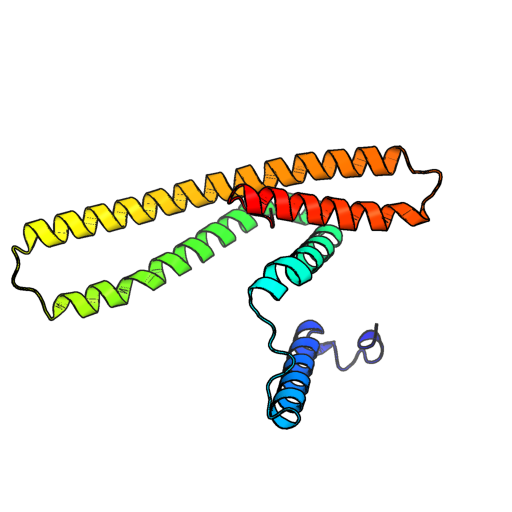 11.232 -5.720 -25.371 1.00 57.56 92 VAL A N 1
ATOM 706 C CA . VAL A 1 92 ? 10.493 -5.223 -26.553 1.00 57.56 92 VAL A CA 1
ATOM 707 C C . VAL A 1 92 ? 11.154 -3.990 -27.176 1.00 57.56 92 VAL A C 1
ATOM 709 O O . VAL A 1 92 ? 11.187 -3.878 -28.400 1.00 57.56 92 VAL A O 1
ATOM 712 N N . ALA A 1 93 ? 11.732 -3.101 -26.362 1.00 59.94 93 ALA A N 1
ATOM 713 C CA . ALA A 1 93 ? 12.484 -1.945 -26.855 1.00 59.94 93 ALA A CA 1
ATOM 714 C C . ALA A 1 93 ? 13.752 -2.392 -27.599 1.00 59.94 93 ALA A C 1
ATOM 716 O O . ALA A 1 93 ? 14.046 -1.884 -28.676 1.00 59.94 93 ALA A O 1
ATOM 717 N N . VAL A 1 94 ? 14.439 -3.415 -27.077 1.00 59.19 94 VAL A N 1
ATOM 718 C CA . VAL A 1 94 ? 15.611 -4.025 -27.721 1.00 59.19 94 VAL A CA 1
ATOM 719 C C . VAL A 1 94 ? 15.249 -4.621 -29.086 1.00 59.19 94 VAL A C 1
ATOM 721 O O . VAL A 1 94 ? 15.973 -4.411 -30.053 1.00 59.19 94 VAL A O 1
ATOM 724 N N . ILE A 1 95 ? 14.117 -5.324 -29.195 1.00 59.06 95 ILE A N 1
ATOM 725 C CA . ILE A 1 95 ? 13.697 -5.969 -30.450 1.00 59.06 95 ILE A CA 1
ATOM 726 C C . ILE A 1 95 ? 13.232 -4.944 -31.494 1.00 59.06 95 ILE A C 1
ATOM 728 O O . ILE A 1 95 ? 13.601 -5.066 -32.657 1.00 59.06 95 ILE A O 1
ATOM 732 N N . ALA A 1 96 ? 12.461 -3.929 -31.095 1.00 58.88 96 ALA A N 1
ATOM 733 C CA . ALA A 1 96 ? 11.940 -2.912 -32.014 1.00 58.88 96 ALA A CA 1
ATOM 734 C C . ALA A 1 96 ? 13.040 -1.992 -32.579 1.00 58.88 96 ALA A C 1
ATOM 736 O O . ALA A 1 96 ? 12.940 -1.500 -33.699 1.00 58.88 96 ALA A O 1
ATOM 737 N N . VAL A 1 97 ? 14.112 -1.776 -31.816 1.00 57.09 97 VAL A N 1
ATOM 738 C CA . VAL A 1 97 ? 15.257 -0.947 -32.219 1.00 57.09 97 VAL A CA 1
ATOM 739 C C . VAL A 1 97 ? 16.196 -1.673 -33.184 1.00 57.09 97 VAL A C 1
ATOM 741 O O . VAL A 1 97 ? 16.837 -1.021 -34.006 1.00 57.09 97 VAL A O 1
ATOM 744 N N . PHE A 1 98 ? 16.249 -3.010 -33.137 1.00 52.88 98 PHE A N 1
ATOM 745 C CA . PHE A 1 98 ? 17.068 -3.829 -34.041 1.00 52.88 98 PHE A CA 1
ATOM 746 C C . PHE A 1 98 ? 16.691 -3.677 -35.527 1.00 52.88 98 PHE A C 1
ATOM 748 O O . PHE A 1 98 ? 17.419 -4.174 -36.385 1.00 52.88 98 PHE A O 1
ATOM 755 N N . GLU A 1 99 ? 15.581 -2.999 -35.839 1.00 59.72 99 GLU A N 1
ATOM 756 C CA . GLU A 1 99 ? 15.024 -2.943 -37.188 1.00 59.72 99 GLU A CA 1
ATOM 757 C C . GLU A 1 99 ? 15.162 -1.577 -37.897 1.00 59.72 99 GLU A C 1
ATOM 759 O O . GLU A 1 99 ? 15.150 -1.568 -39.125 1.00 59.72 99 GLU A O 1
ATOM 764 N N . GLU A 1 100 ? 15.340 -0.429 -37.212 1.00 59.19 100 GLU A N 1
ATOM 765 C CA . GLU A 1 100 ? 14.928 0.845 -37.849 1.00 59.19 100 GLU A CA 1
ATOM 766 C C . GLU A 1 100 ? 15.920 2.021 -37.993 1.00 59.19 100 GLU A C 1
ATOM 768 O O . GLU A 1 100 ? 15.654 2.880 -38.833 1.00 59.19 100 GLU A O 1
ATOM 773 N N . VAL A 1 101 ? 17.047 2.154 -37.275 1.00 54.69 101 VAL A N 1
ATOM 774 C CA . VAL A 1 101 ? 17.688 3.497 -37.204 1.00 54.69 101 VAL A CA 1
ATOM 775 C C . VAL A 1 101 ? 19.178 3.542 -37.569 1.00 54.69 101 VAL A C 1
ATOM 777 O O . VAL A 1 101 ? 20.057 3.359 -36.735 1.00 54.69 101 VAL A O 1
ATOM 780 N N . HIS A 1 102 ? 19.463 3.922 -38.823 1.00 56.53 102 HIS A N 1
ATOM 781 C CA . HIS A 1 102 ? 20.776 4.351 -39.341 1.00 56.53 102 HIS A CA 1
ATOM 782 C C . HIS A 1 102 ? 21.253 5.702 -38.749 1.00 56.53 102 HIS A C 1
ATOM 784 O O . HIS A 1 102 ? 21.463 6.683 -39.466 1.00 56.53 102 HIS A O 1
ATOM 790 N N . VAL A 1 103 ? 21.434 5.772 -37.432 1.00 58.78 103 VAL A N 1
ATOM 791 C CA . VAL A 1 103 ? 22.182 6.841 -36.740 1.00 58.78 103 VAL A CA 1
ATOM 792 C C . VAL A 1 103 ? 23.500 6.236 -36.241 1.00 58.78 103 VAL A C 1
ATOM 794 O O . VAL A 1 103 ? 23.646 5.020 -36.230 1.00 58.78 103 VAL A O 1
ATOM 797 N N . ASN A 1 104 ? 24.497 7.050 -35.875 1.00 64.50 104 ASN A N 1
ATOM 798 C CA . ASN A 1 104 ? 25.764 6.554 -35.326 1.00 64.50 104 ASN A CA 1
ATOM 799 C C . ASN A 1 104 ? 25.499 5.623 -34.124 1.00 64.50 104 ASN A C 1
ATOM 801 O O . ASN A 1 104 ? 25.185 6.091 -33.027 1.00 64.50 104 ASN A O 1
ATOM 805 N N . GLU A 1 105 ? 25.622 4.316 -34.368 1.00 67.25 105 GLU A N 1
ATOM 806 C CA . GLU A 1 105 ? 25.227 3.237 -33.455 1.00 67.25 105 GLU A CA 1
ATOM 807 C C . GLU A 1 105 ? 25.907 3.364 -32.088 1.00 67.25 105 GLU A C 1
ATOM 809 O O . GLU A 1 105 ? 25.321 3.021 -31.064 1.00 67.25 105 GLU A O 1
ATOM 814 N N . VAL A 1 106 ? 27.115 3.941 -32.055 1.00 75.00 106 VAL A N 1
ATOM 815 C CA . VAL A 1 106 ? 27.913 4.116 -30.837 1.00 75.00 106 VAL A CA 1
ATOM 816 C C . VAL A 1 106 ? 27.324 5.180 -29.913 1.00 75.00 106 VAL A C 1
ATOM 818 O O . VAL A 1 106 ? 27.261 4.976 -28.704 1.00 75.00 106 VAL A O 1
ATOM 821 N N . LEU A 1 107 ? 26.883 6.320 -30.454 1.00 69.06 107 LEU A N 1
ATOM 822 C CA . LEU A 1 107 ? 26.298 7.382 -29.627 1.00 69.06 107 LEU A CA 1
ATOM 823 C C . LEU A 1 107 ? 24.919 6.958 -29.105 1.00 69.06 107 LEU A C 1
ATOM 825 O O . LEU A 1 107 ? 24.576 7.228 -27.959 1.00 69.06 107 LEU A O 1
ATOM 829 N N . TYR A 1 108 ? 24.162 6.245 -29.939 1.00 69.06 108 TYR A N 1
ATOM 830 C CA . TYR A 1 108 ? 22.858 5.706 -29.582 1.00 69.06 108 TYR A CA 1
ATOM 831 C C . TYR A 1 108 ? 22.955 4.650 -28.471 1.00 69.06 108 TYR A C 1
ATOM 833 O O . TYR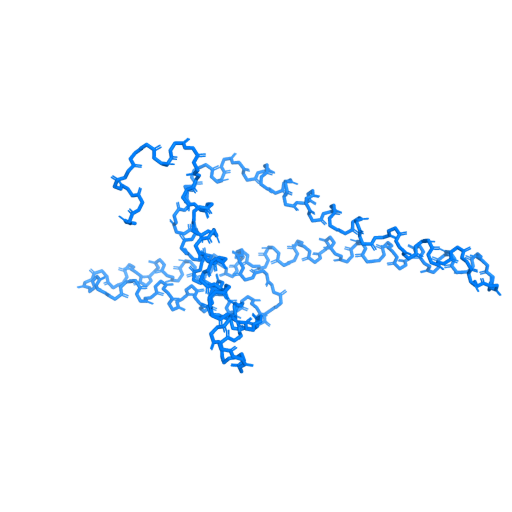 A 1 108 ? 22.259 4.767 -27.465 1.00 69.06 108 TYR A O 1
ATOM 841 N N . ILE A 1 109 ? 23.854 3.662 -28.595 1.00 72.31 109 ILE A N 1
ATOM 842 C CA . ILE A 1 109 ? 23.998 2.614 -27.573 1.00 72.31 109 ILE A CA 1
ATOM 843 C C . ILE A 1 109 ? 24.539 3.161 -26.246 1.00 72.31 109 ILE A C 1
ATOM 845 O O . ILE A 1 109 ? 24.175 2.659 -25.185 1.00 72.31 109 ILE A O 1
ATOM 849 N N . LEU A 1 110 ? 25.364 4.214 -26.293 1.00 79.12 110 LEU A N 1
ATOM 850 C CA . LEU A 1 110 ? 25.869 4.888 -25.098 1.00 79.12 110 LEU A CA 1
ATOM 851 C C . LEU A 1 110 ? 24.741 5.621 -24.351 1.00 79.12 110 LEU A C 1
ATOM 853 O O . LEU A 1 110 ? 24.569 5.400 -23.155 1.00 79.12 110 LEU A O 1
ATOM 857 N N . VAL A 1 111 ? 23.936 6.420 -25.065 1.00 80.56 111 VAL A N 1
ATOM 858 C CA . VAL A 1 111 ? 22.802 7.174 -24.490 1.00 80.56 111 VAL A CA 1
ATOM 859 C C . VAL A 1 111 ? 21.660 6.255 -24.040 1.00 80.56 111 VAL A C 1
ATOM 861 O O . VAL A 1 111 ? 20.949 6.516 -23.070 1.00 80.56 111 VAL A O 1
ATOM 864 N N . PHE A 1 112 ? 21.483 5.125 -24.713 1.00 76.31 112 PHE A N 1
ATOM 865 C CA . PHE A 1 112 ? 20.540 4.105 -24.275 1.00 76.31 112 PHE A CA 1
ATOM 866 C C . PHE A 1 112 ? 21.020 3.403 -22.995 1.00 76.31 112 PHE A C 1
ATOM 868 O O . PHE A 1 112 ? 20.271 3.307 -22.024 1.00 76.31 112 PHE A O 1
ATOM 875 N N . GLY A 1 113 ? 22.288 2.977 -22.954 1.00 78.38 113 GLY A N 1
ATOM 876 C CA . GLY A 1 113 ? 22.878 2.340 -21.775 1.00 78.38 113 GLY A CA 1
ATOM 877 C C . GLY A 1 113 ? 22.888 3.248 -20.541 1.00 78.38 113 GLY A C 1
ATOM 878 O O . GLY A 1 113 ? 22.626 2.775 -19.434 1.00 78.38 113 GLY A O 1
ATOM 879 N N . GLU A 1 114 ? 23.133 4.550 -20.715 1.00 82.81 114 GLU A N 1
ATOM 880 C CA . GLU A 1 114 ? 23.084 5.517 -19.610 1.00 82.81 114 GLU A CA 1
ATOM 881 C C . GLU A 1 114 ? 21.651 5.727 -19.093 1.00 82.81 114 GLU A C 1
ATOM 883 O O . GLU A 1 114 ? 21.451 5.772 -17.880 1.00 82.81 114 GLU A O 1
ATOM 888 N N . SER A 1 115 ? 20.654 5.765 -19.987 1.00 80.38 115 SER A N 1
ATOM 889 C CA . SER A 1 115 ? 19.236 5.903 -19.624 1.00 80.38 115 SER A CA 1
ATOM 890 C C . SER A 1 115 ? 18.736 4.674 -18.863 1.00 80.38 115 SER A C 1
ATOM 892 O O . SER A 1 115 ? 18.103 4.817 -17.821 1.00 80.38 115 SER A O 1
ATOM 894 N N . LEU A 1 116 ? 19.106 3.468 -19.308 1.00 77.62 116 LEU A N 1
ATOM 895 C CA . LEU A 1 116 ? 18.769 2.222 -18.613 1.00 77.62 116 LEU A CA 1
ATOM 896 C C . LEU A 1 116 ? 19.399 2.134 -17.220 1.00 77.62 116 LEU A C 1
ATOM 898 O O . LEU A 1 116 ? 18.731 1.762 -16.252 1.00 77.62 116 LEU A O 1
ATOM 902 N N . LEU A 1 117 ? 20.684 2.484 -17.094 1.00 82.44 117 LEU A N 1
ATOM 903 C CA . LEU A 1 117 ? 21.345 2.524 -15.789 1.00 82.44 117 LEU A CA 1
ATOM 904 C C . LEU A 1 117 ? 20.708 3.581 -14.881 1.00 82.44 117 LEU A C 1
ATOM 906 O O . LEU A 1 117 ? 20.497 3.316 -13.697 1.00 82.44 117 LEU A O 1
ATOM 910 N N . ASN A 1 118 ? 20.372 4.751 -15.426 1.00 84.44 118 ASN A N 1
ATOM 911 C CA . ASN A 1 118 ? 19.701 5.815 -14.690 1.00 84.44 118 ASN A CA 1
ATOM 912 C C . ASN A 1 118 ? 18.313 5.383 -14.185 1.00 84.44 118 ASN A C 1
ATOM 914 O O . ASN A 1 118 ? 18.003 5.603 -13.011 1.00 84.44 118 ASN A O 1
ATOM 918 N N . ASP A 1 119 ? 17.507 4.730 -15.021 1.00 82.50 119 ASP A N 1
ATOM 919 C CA . ASP A 1 119 ? 16.175 4.242 -14.649 1.00 82.50 119 ASP A CA 1
ATOM 920 C C . ASP A 1 119 ? 16.271 3.147 -13.583 1.00 82.50 119 ASP A C 1
ATOM 922 O O . ASP A 1 119 ? 15.602 3.221 -12.5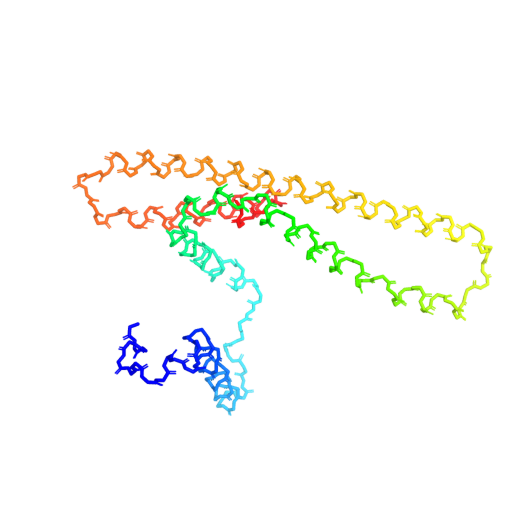50 1.00 82.50 119 ASP A O 1
ATOM 926 N N . GLY A 1 120 ? 17.181 2.184 -13.762 1.00 80.75 120 GLY A N 1
ATOM 927 C CA . GLY A 1 120 ? 17.432 1.134 -12.776 1.00 80.75 120 GLY A CA 1
ATOM 928 C C . GLY A 1 120 ? 17.852 1.691 -11.411 1.00 80.75 120 GLY A C 1
ATOM 929 O O . GLY A 1 120 ? 17.294 1.305 -10.381 1.00 80.75 120 GLY A O 1
ATOM 930 N N . VAL A 1 121 ? 18.795 2.639 -11.385 1.00 84.69 121 VAL A N 1
ATOM 931 C CA . VAL A 1 121 ? 19.261 3.275 -10.141 1.00 84.69 121 VAL A CA 1
ATOM 932 C C . VAL A 1 121 ? 18.155 4.108 -9.493 1.00 84.69 121 VAL A C 1
ATOM 934 O O . VAL A 1 121 ? 17.944 4.001 -8.282 1.00 84.69 121 VAL A O 1
ATOM 937 N N . THR A 1 122 ? 17.417 4.894 -10.279 1.00 84.88 122 THR A N 1
ATOM 938 C CA . THR A 1 122 ? 16.317 5.733 -9.779 1.00 84.88 122 THR A CA 1
ATOM 939 C C . THR A 1 122 ? 15.249 4.879 -9.122 1.00 84.88 122 THR A C 1
ATOM 941 O O . THR A 1 122 ? 14.828 5.176 -8.009 1.00 84.88 122 THR A O 1
ATOM 944 N N . VAL A 1 123 ? 14.870 3.769 -9.749 1.00 81.94 123 VAL A N 1
ATOM 945 C CA . VAL A 1 123 ? 13.842 2.869 -9.228 1.00 81.94 123 VAL A CA 1
ATOM 946 C C . VAL A 1 123 ? 14.274 2.190 -7.925 1.00 81.94 123 VAL A C 1
ATOM 948 O O . VAL A 1 123 ? 13.478 2.112 -6.986 1.00 81.94 123 VAL A O 1
ATOM 951 N N . VAL A 1 124 ? 15.533 1.753 -7.819 1.00 82.94 124 VAL A N 1
ATOM 952 C CA . VAL A 1 124 ? 16.063 1.191 -6.564 1.00 82.94 124 VAL A CA 1
ATOM 953 C C . VAL A 1 124 ? 16.035 2.239 -5.451 1.00 82.94 124 VAL A C 1
ATOM 955 O O . VAL A 1 124 ? 15.573 1.946 -4.348 1.00 82.94 124 VAL A O 1
ATOM 958 N N . ILE A 1 125 ? 16.473 3.469 -5.729 1.00 86.75 125 ILE A N 1
ATOM 959 C CA . ILE A 1 125 ? 16.446 4.562 -4.747 1.00 86.75 125 ILE A CA 1
ATOM 960 C C . ILE A 1 125 ? 15.001 4.893 -4.353 1.00 86.75 125 ILE A C 1
ATOM 962 O O . ILE A 1 125 ? 14.698 4.985 -3.161 1.00 86.75 125 ILE A O 1
ATOM 966 N N . SER A 1 126 ? 14.097 5.009 -5.327 1.00 86.25 126 SER A N 1
ATOM 967 C CA . SER A 1 126 ? 12.674 5.254 -5.099 1.00 86.25 126 SER A CA 1
ATOM 968 C C . SER A 1 126 ? 12.052 4.170 -4.227 1.00 86.25 126 SER A C 1
ATOM 970 O O . SER A 1 126 ? 11.332 4.517 -3.299 1.00 86.25 126 SER A O 1
ATOM 972 N N . PHE A 1 127 ? 12.370 2.888 -4.431 1.00 85.88 127 PHE A N 1
ATOM 973 C CA . PHE A 1 127 ? 11.860 1.805 -3.584 1.00 85.88 127 PHE A CA 1
ATOM 974 C C . PHE A 1 127 ? 12.201 2.028 -2.105 1.00 85.88 127 PHE A C 1
ATOM 976 O O . PHE A 1 127 ? 11.315 1.961 -1.253 1.00 85.88 127 PHE A O 1
ATOM 983 N N . PHE A 1 128 ? 13.459 2.354 -1.788 1.00 87.62 128 PHE A N 1
ATOM 984 C CA . PHE A 1 128 ? 13.861 2.613 -0.403 1.00 87.62 128 PHE A CA 1
ATOM 985 C C . PHE A 1 128 ? 13.221 3.879 0.166 1.00 87.62 128 PHE A C 1
ATOM 987 O O . PHE A 1 128 ? 12.737 3.851 1.296 1.00 87.62 128 PHE A O 1
ATOM 994 N N . VAL A 1 129 ? 13.185 4.974 -0.599 1.00 90.50 129 VAL A N 1
ATOM 995 C CA . VAL A 1 129 ? 12.580 6.242 -0.153 1.00 90.50 129 VAL A CA 1
ATOM 996 C C . VAL A 1 129 ? 11.089 6.060 0.133 1.00 90.50 129 VAL A C 1
ATOM 998 O O . VAL A 1 129 ? 10.610 6.447 1.198 1.00 90.50 129 VAL A O 1
ATOM 1001 N N . VAL A 1 130 ? 10.370 5.422 -0.787 1.00 90.69 130 VAL A N 1
ATOM 1002 C CA . VAL A 1 130 ? 8.922 5.203 -0.724 1.00 90.69 130 VAL A CA 1
ATOM 1003 C C . VAL A 1 130 ? 8.559 4.208 0.384 1.00 90.69 130 VAL A C 1
ATOM 1005 O O . VAL A 1 130 ? 7.606 4.460 1.124 1.00 90.69 130 VAL A O 1
ATOM 1008 N N . ALA A 1 131 ? 9.329 3.126 0.557 1.00 89.31 131 ALA A N 1
ATOM 1009 C CA . ALA A 1 131 ? 9.100 2.134 1.610 1.00 89.31 131 ALA A CA 1
ATOM 1010 C C . ALA A 1 131 ? 9.423 2.678 3.010 1.00 89.31 131 ALA A C 1
ATOM 1012 O O . ALA A 1 131 ? 8.590 2.593 3.911 1.00 89.31 131 ALA A O 1
ATOM 1013 N N . VAL A 1 132 ? 10.606 3.275 3.200 1.00 91.44 132 VAL A N 1
ATOM 1014 C CA . VAL A 1 132 ? 11.017 3.817 4.508 1.00 91.44 132 VAL A CA 1
ATOM 1015 C C . VAL A 1 132 ? 10.158 5.021 4.890 1.00 91.44 132 VAL A C 1
ATOM 1017 O O . VAL A 1 132 ? 9.746 5.135 6.045 1.00 91.44 132 VAL A O 1
ATOM 1020 N N . GLY A 1 133 ? 9.858 5.903 3.934 1.00 92.44 133 GLY A N 1
ATOM 1021 C CA . GLY A 1 133 ? 8.990 7.053 4.167 1.00 92.44 133 GLY A CA 1
ATOM 1022 C C . GLY A 1 133 ? 7.557 6.644 4.514 1.00 92.44 133 GLY A C 1
ATOM 1023 O O . GLY A 1 133 ? 6.998 7.189 5.465 1.00 92.44 133 GLY A O 1
ATOM 1024 N N . GLY A 1 134 ? 6.994 5.657 3.804 1.00 92.81 134 GLY A N 1
ATOM 1025 C CA . GLY A 1 134 ? 5.675 5.090 4.110 1.00 92.81 134 GLY A CA 1
ATOM 1026 C C . GLY A 1 134 ? 5.609 4.550 5.537 1.00 92.81 134 GLY A C 1
ATOM 1027 O O . GLY A 1 134 ? 4.835 5.052 6.353 1.00 92.81 134 GLY A O 1
ATOM 1028 N N . SER A 1 135 ? 6.540 3.659 5.897 1.00 92.31 135 SER A N 1
ATOM 1029 C CA . SER A 1 135 ? 6.585 3.087 7.247 1.00 92.31 135 SER A CA 1
ATOM 1030 C C . SER A 1 135 ? 6.820 4.106 8.354 1.00 92.31 135 SER A C 1
ATOM 1032 O O . SER A 1 135 ? 6.286 3.942 9.451 1.00 92.31 135 SER A O 1
ATOM 1034 N N . LEU A 1 136 ? 7.584 5.175 8.108 1.00 94.94 136 LEU A N 1
ATOM 1035 C CA . LEU A 1 136 ? 7.742 6.246 9.094 1.00 94.94 136 LEU A CA 1
ATOM 1036 C C . LEU A 1 136 ? 6.396 6.927 9.385 1.00 94.94 136 LEU A C 1
ATOM 1038 O O . LEU A 1 136 ? 6.043 7.118 10.551 1.00 94.94 136 LEU A O 1
ATOM 1042 N N . ILE A 1 137 ? 5.635 7.265 8.340 1.00 95.00 137 ILE A N 1
ATOM 1043 C CA . ILE A 1 137 ? 4.302 7.871 8.469 1.00 95.00 137 ILE A CA 1
ATOM 1044 C C . ILE A 1 137 ? 3.354 6.904 9.177 1.00 95.00 137 ILE A C 1
ATOM 1046 O O . ILE A 1 137 ? 2.703 7.299 10.149 1.00 95.00 137 ILE A O 1
ATOM 1050 N N . GLY A 1 138 ? 3.340 5.637 8.756 1.00 93.62 138 GLY A N 1
ATOM 1051 C CA . GLY A 1 138 ? 2.545 4.585 9.381 1.00 93.62 138 GLY A CA 1
ATOM 1052 C C . GLY A 1 138 ? 2.829 4.453 10.880 1.00 93.62 138 GLY A C 1
ATOM 1053 O O . GLY A 1 138 ? 1.898 4.432 11.686 1.00 93.62 138 GLY A O 1
ATOM 1054 N N . VAL A 1 139 ? 4.102 4.468 11.292 1.00 93.81 139 VAL A N 1
ATOM 1055 C CA . VAL A 1 139 ? 4.496 4.425 12.713 1.00 93.81 139 VAL A CA 1
ATOM 1056 C C . VAL A 1 139 ? 4.023 5.665 13.475 1.00 93.81 139 VAL A C 1
ATOM 1058 O O . VAL A 1 139 ? 3.508 5.527 14.587 1.00 93.81 139 VAL A O 1
ATOM 1061 N N . ILE A 1 140 ? 4.148 6.867 12.904 1.00 95.12 140 ILE A N 1
ATOM 1062 C CA . ILE A 1 140 ? 3.686 8.112 13.546 1.00 95.12 140 ILE A CA 1
ATOM 1063 C C . ILE A 1 140 ? 2.177 8.047 13.815 1.00 95.12 140 ILE A C 1
ATOM 1065 O O . ILE A 1 140 ? 1.736 8.288 14.945 1.00 95.12 140 ILE A O 1
ATOM 1069 N N . PHE A 1 141 ? 1.382 7.673 12.811 1.00 93.94 141 PHE A N 1
ATOM 1070 C CA . PHE A 1 141 ? -0.066 7.542 12.969 1.00 93.94 141 PHE A CA 1
ATOM 1071 C C . PHE A 1 141 ? -0.455 6.373 13.879 1.00 93.94 141 PHE A C 1
ATOM 1073 O O . PHE A 1 141 ? -1.376 6.522 14.680 1.00 93.94 141 PHE A O 1
ATOM 1080 N N . ALA A 1 142 ? 0.269 5.253 13.852 1.00 91.75 142 ALA A N 1
ATOM 1081 C CA . ALA A 1 142 ? 0.042 4.134 14.767 1.00 91.75 142 ALA A CA 1
ATOM 1082 C C . ALA A 1 142 ? 0.280 4.528 16.234 1.00 91.75 142 ALA A C 1
ATOM 1084 O O . ALA A 1 142 ? -0.499 4.155 17.117 1.00 91.75 142 ALA A O 1
ATOM 1085 N N . VAL A 1 143 ? 1.315 5.328 16.510 1.00 93.75 143 VAL A N 1
ATOM 1086 C CA . VAL A 1 143 ? 1.562 5.882 17.849 1.00 93.75 143 VAL A CA 1
ATOM 1087 C C . VAL A 1 143 ? 0.437 6.838 18.254 1.00 93.75 143 VAL A C 1
ATOM 1089 O O . VAL A 1 143 ? -0.061 6.736 19.377 1.00 93.75 143 VAL A O 1
ATOM 1092 N N . LEU A 1 144 ? -0.020 7.716 17.355 1.00 93.31 144 LEU A N 1
ATOM 1093 C CA . LEU A 1 144 ? -1.158 8.608 17.616 1.00 93.31 144 LEU A CA 1
ATOM 1094 C C . LEU A 1 144 ? -2.450 7.833 17.914 1.00 93.31 144 LEU A C 1
ATOM 1096 O O . LEU A 1 144 ? -3.130 8.149 18.890 1.00 93.31 144 LEU A O 1
ATOM 1100 N N . ILE A 1 145 ? -2.759 6.796 17.130 1.00 91.25 145 ILE A N 1
ATOM 1101 C CA . ILE A 1 145 ? -3.896 5.893 17.362 1.00 91.25 145 ILE A CA 1
ATOM 1102 C C . ILE A 1 145 ? -3.769 5.244 18.742 1.00 91.25 145 ILE A C 1
ATOM 1104 O O . ILE A 1 145 ? -4.703 5.302 19.534 1.00 91.25 145 ILE A O 1
ATOM 1108 N N . SER A 1 146 ? -2.601 4.686 19.073 1.00 90.38 146 SER A N 1
ATOM 1109 C CA . SER A 1 146 ? -2.347 4.046 20.370 1.00 90.38 146 SER A CA 1
ATOM 1110 C C . SER A 1 146 ? -2.561 5.003 21.552 1.00 90.38 146 SER A C 1
ATOM 1112 O O . SER A 1 146 ? -3.170 4.636 22.563 1.00 90.38 146 SER A O 1
ATOM 1114 N N . LEU A 1 147 ? -2.128 6.261 21.417 1.00 90.94 147 LEU A N 1
ATOM 1115 C CA . LEU A 1 147 ? -2.349 7.299 22.425 1.00 90.94 147 LEU A CA 1
ATOM 1116 C C . LEU A 1 147 ? -3.829 7.686 22.542 1.00 90.94 147 LEU A C 1
ATOM 1118 O O . LEU A 1 147 ? -4.346 7.769 23.656 1.00 90.94 147 LEU A O 1
ATOM 1122 N N . LEU A 1 148 ? -4.524 7.876 21.420 1.00 88.50 148 LEU A N 1
ATOM 1123 C CA . LEU A 1 148 ? -5.946 8.227 21.406 1.00 88.50 148 LEU A CA 1
ATOM 1124 C C . LEU A 1 148 ? -6.816 7.114 21.997 1.00 88.50 148 LEU A C 1
ATOM 1126 O O . LEU A 1 148 ? -7.656 7.388 22.856 1.00 88.50 148 LEU A O 1
ATOM 1130 N N . THR A 1 149 ? -6.557 5.856 21.639 1.00 87.38 149 THR A N 1
ATOM 1131 C CA . THR A 1 149 ? -7.243 4.695 22.224 1.00 87.38 149 THR A CA 1
ATOM 1132 C C . THR A 1 149 ? -6.980 4.599 23.729 1.00 87.38 149 THR A C 1
ATOM 1134 O O . THR A 1 149 ? -7.873 4.266 24.507 1.00 87.38 149 THR A O 1
ATOM 1137 N N . ARG A 1 150 ? -5.781 4.974 24.200 1.00 86.25 150 ARG A N 1
ATOM 1138 C CA . ARG A 1 150 ? -5.486 5.021 25.641 1.00 86.25 150 ARG A CA 1
ATOM 1139 C C . ARG A 1 150 ? -6.280 6.106 26.379 1.00 86.25 150 ARG A C 1
ATOM 1141 O O . ARG A 1 150 ? -6.638 5.875 27.535 1.00 86.25 150 ARG A O 1
ATOM 1148 N N . CYS A 1 151 ? -6.551 7.245 25.743 1.00 82.75 151 CYS A N 1
ATOM 1149 C CA . CYS A 1 151 ? -7.322 8.351 26.323 1.00 82.75 151 CYS A CA 1
ATOM 1150 C C . CYS A 1 151 ? -8.834 8.077 26.353 1.00 82.75 151 CYS A C 1
ATOM 1152 O O . CYS A 1 151 ? -9.513 8.498 27.289 1.00 82.75 151 CYS A O 1
ATOM 1154 N N . THR A 1 152 ? -9.359 7.332 25.379 1.00 82.12 152 THR A N 1
ATOM 1155 C CA . THR A 1 152 ? -10.808 7.146 25.185 1.00 82.12 152 THR A CA 1
ATOM 1156 C C . THR A 1 152 ? -11.358 5.837 25.766 1.00 82.12 152 THR A C 1
ATOM 1158 O O . THR A 1 152 ? -12.495 5.460 25.498 1.00 82.12 152 THR A O 1
ATOM 1161 N N . LYS A 1 153 ? -10.611 5.180 26.665 1.00 75.62 153 LYS A N 1
ATOM 1162 C CA . LYS A 1 153 ? -11.014 3.916 27.321 1.00 75.62 153 LYS A CA 1
ATOM 1163 C C . LYS A 1 153 ? -12.406 3.928 27.966 1.00 75.62 153 LYS A C 1
ATOM 1165 O O . LYS A 1 153 ? -12.993 2.872 28.170 1.00 75.62 153 LYS A O 1
ATOM 1170 N N . ASN A 1 154 ? -12.917 5.106 28.327 1.00 77.12 154 ASN A N 1
ATOM 1171 C CA . ASN A 1 154 ? -14.221 5.261 28.974 1.00 77.12 154 ASN A CA 1
ATOM 1172 C C . ASN A 1 154 ? -15.403 5.116 27.987 1.00 77.12 154 ASN A C 1
ATOM 1174 O O . ASN A 1 154 ? -16.531 4.898 28.412 1.00 77.12 154 ASN A O 1
ATOM 1178 N N . ILE A 1 155 ? -15.165 5.214 26.671 1.00 78.62 155 ILE A N 1
ATOM 1179 C CA . ILE A 1 155 ? -16.201 5.128 25.630 1.00 78.62 155 ILE A CA 1
ATOM 1180 C C . ILE A 1 155 ? -15.719 4.175 24.526 1.00 78.62 155 ILE A C 1
ATOM 1182 O O . ILE A 1 155 ? -15.319 4.599 23.451 1.00 78.62 155 ILE A O 1
ATOM 1186 N N . GLN A 1 156 ? -15.768 2.864 24.765 1.00 76.62 156 GLN A N 1
ATOM 1187 C CA . GLN A 1 156 ? -15.205 1.856 23.845 1.00 76.62 156 GLN A CA 1
ATOM 1188 C C . GLN A 1 156 ? -15.893 1.781 22.467 1.00 76.62 156 GLN A C 1
ATOM 1190 O O . GLN A 1 156 ? -15.332 1.257 21.511 1.00 76.62 156 GLN A O 1
ATOM 1195 N N . ILE A 1 157 ? -17.099 2.339 22.332 1.00 82.06 157 ILE A N 1
ATOM 1196 C CA . ILE A 1 157 ? -17.868 2.338 21.076 1.00 82.06 157 ILE A CA 1
ATOM 1197 C C . ILE A 1 157 ? -17.189 3.184 19.983 1.00 82.06 157 ILE A C 1
ATOM 1199 O O . ILE A 1 157 ? -17.382 2.921 18.798 1.00 82.06 157 ILE A O 1
ATOM 1203 N N . ILE A 1 158 ? -16.386 4.187 20.355 1.00 85.56 158 ILE A N 1
ATOM 1204 C CA . ILE A 1 158 ? -15.763 5.109 19.391 1.00 85.56 158 ILE A CA 1
ATOM 1205 C C . ILE A 1 158 ? -14.381 4.639 18.907 1.00 85.56 158 ILE A C 1
ATOM 1207 O O . ILE A 1 158 ? -13.880 5.151 17.907 1.00 85.56 158 ILE A O 1
ATOM 1211 N N . GLU A 1 159 ? -13.766 3.657 19.579 1.00 84.75 159 GLU A N 1
ATOM 1212 C CA . GLU A 1 159 ? -12.418 3.166 19.250 1.00 84.75 159 GLU A CA 1
ATOM 1213 C C . GLU A 1 159 ? -12.292 2.684 17.790 1.00 84.75 159 GLU A C 1
ATOM 1215 O O . GLU A 1 159 ? -11.361 3.128 17.113 1.00 84.75 159 GLU A O 1
ATOM 1220 N N . PRO A 1 160 ? -13.229 1.883 17.230 1.00 87.25 160 PRO A N 1
ATOM 1221 C CA . PRO A 1 160 ? -13.147 1.459 15.830 1.00 87.25 160 PRO A CA 1
ATOM 1222 C C . PRO A 1 160 ? -13.227 2.634 14.851 1.00 87.25 160 PRO A C 1
ATOM 1224 O O . PRO A 1 160 ? -12.538 2.643 13.833 1.00 87.25 160 PRO A O 1
ATOM 1227 N N . GLY A 1 161 ? -14.028 3.655 15.172 1.00 88.38 161 GLY A N 1
ATOM 1228 C CA . GLY A 1 161 ? -14.154 4.856 14.348 1.00 88.38 161 GLY A CA 1
ATOM 1229 C C . GLY A 1 161 ? -12.828 5.604 14.223 1.00 88.38 161 GLY A C 1
ATOM 1230 O O . GLY A 1 161 ? -12.445 5.999 13.124 1.00 88.38 161 GLY A O 1
ATOM 1231 N N . PHE A 1 162 ? -12.085 5.733 15.325 1.00 88.44 162 PHE A N 1
ATOM 1232 C CA . PHE A 1 162 ? -10.755 6.341 15.296 1.00 88.44 162 PHE A CA 1
ATOM 1233 C C . PHE A 1 162 ? -9.751 5.527 14.483 1.00 88.44 162 PHE A C 1
ATOM 1235 O O . PHE A 1 162 ? -8.969 6.120 13.745 1.00 88.44 162 PHE A O 1
ATOM 1242 N N . ILE A 1 163 ? -9.792 4.195 14.573 1.00 90.44 163 ILE A N 1
ATOM 1243 C CA . ILE A 1 163 ? -8.900 3.318 13.803 1.00 90.44 163 ILE A CA 1
ATOM 1244 C C . ILE A 1 163 ? -9.141 3.497 12.297 1.00 90.44 163 ILE A C 1
ATOM 1246 O O . ILE A 1 163 ? -8.180 3.677 11.552 1.00 90.44 163 ILE A O 1
ATOM 1250 N N . PHE A 1 164 ? -10.402 3.538 11.854 1.00 91.50 164 PHE A N 1
ATOM 1251 C CA . PHE A 1 164 ? -10.726 3.770 10.443 1.00 91.50 164 PHE A CA 1
ATOM 1252 C C . PHE A 1 164 ? -10.323 5.165 9.967 1.00 91.50 164 PHE A C 1
ATOM 1254 O O . PHE A 1 164 ? -9.673 5.297 8.932 1.00 91.50 164 PHE A O 1
ATOM 1261 N N . VAL A 1 165 ? -10.668 6.211 10.723 1.00 91.19 165 VAL A N 1
ATOM 1262 C CA . VAL A 1 165 ? -10.383 7.597 10.320 1.00 91.19 165 VAL A CA 1
ATOM 1263 C C . VAL A 1 165 ? -8.881 7.870 10.288 1.00 91.19 165 VAL A C 1
ATOM 1265 O O . VAL A 1 165 ? -8.389 8.456 9.327 1.00 91.19 165 VAL A O 1
ATOM 1268 N N . LEU A 1 166 ? -8.136 7.444 11.309 1.00 91.69 166 LEU A N 1
ATOM 1269 C CA . LEU A 1 166 ? -6.693 7.688 11.375 1.00 91.69 166 LEU A CA 1
ATOM 1270 C C . LEU A 1 166 ? -5.903 6.771 10.444 1.00 91.69 166 LEU A C 1
ATOM 1272 O O . LEU A 1 166 ? -4.919 7.227 9.868 1.00 91.69 166 LEU A O 1
ATOM 1276 N N . GLY A 1 167 ? -6.340 5.524 10.247 1.00 92.00 167 GLY A N 1
ATOM 1277 C CA . GLY A 1 167 ? -5.767 4.640 9.230 1.00 92.00 167 GLY A CA 1
ATOM 1278 C C . GLY A 1 167 ? -5.930 5.227 7.827 1.00 92.00 167 GLY A C 1
ATOM 1279 O O . GLY A 1 167 ? -4.966 5.307 7.067 1.00 92.00 167 GLY A O 1
ATOM 1280 N N . TYR A 1 168 ? -7.120 5.748 7.522 1.00 93.38 168 TYR A N 1
ATOM 1281 C CA . TYR A 1 168 ? -7.375 6.445 6.264 1.00 93.38 168 TYR A CA 1
ATOM 1282 C C . TYR A 1 168 ? -6.556 7.736 6.123 1.00 93.38 168 TYR A C 1
ATOM 1284 O O . TYR A 1 168 ? -6.014 8.020 5.056 1.00 93.38 168 TYR A O 1
ATOM 1292 N N . LEU A 1 169 ? -6.413 8.508 7.205 1.00 93.19 169 LEU A N 1
ATOM 1293 C CA . LEU A 1 169 ? -5.605 9.724 7.197 1.00 93.19 169 LEU A CA 1
ATOM 1294 C C . LEU A 1 169 ? -4.125 9.405 6.947 1.00 93.19 169 LEU A C 1
ATOM 1296 O O . LEU A 1 169 ? -3.505 10.080 6.132 1.00 93.19 169 LEU A O 1
ATOM 1300 N N . SER A 1 170 ? -3.579 8.353 7.565 1.00 94.19 170 SER A N 1
ATOM 1301 C CA . SER A 1 170 ? -2.213 7.875 7.305 1.00 94.19 170 SER A CA 1
ATOM 1302 C C . SER A 1 170 ? -2.004 7.543 5.827 1.00 94.19 170 SER A C 1
ATOM 1304 O O . SER A 1 170 ? -1.041 8.021 5.228 1.00 94.19 170 SER A O 1
ATOM 1306 N N . TYR A 1 171 ? -2.944 6.802 5.227 1.00 94.19 171 TYR A N 1
ATOM 1307 C CA . TYR A 1 171 ? -2.917 6.457 3.804 1.00 94.19 171 TYR A CA 1
ATOM 1308 C C . TYR A 1 171 ? -2.875 7.713 2.923 1.00 94.19 171 TYR A C 1
ATOM 1310 O O . TYR A 1 171 ? -1.982 7.868 2.093 1.00 94.19 171 TYR A O 1
ATOM 1318 N N . LEU A 1 172 ? -3.792 8.661 3.147 1.00 93.19 172 LEU A N 1
ATOM 1319 C CA . LEU A 1 172 ? -3.819 9.906 2.376 1.00 93.19 172 LEU A CA 1
ATOM 1320 C C . LEU A 1 172 ? -2.551 10.739 2.573 1.00 93.19 172 LEU A C 1
ATOM 1322 O O . LEU A 1 172 ? -2.060 11.334 1.620 1.00 93.19 172 LEU A O 1
ATOM 1326 N N . THR A 1 173 ? -2.010 10.787 3.791 1.00 93.25 173 THR A N 1
ATOM 1327 C CA . THR A 1 173 ? -0.797 11.567 4.075 1.00 93.25 173 THR A CA 1
ATOM 1328 C C . THR A 1 173 ? 0.410 10.997 3.329 1.00 93.25 173 THR A C 1
ATOM 1330 O O . THR A 1 173 ? 1.204 11.757 2.779 1.00 93.25 173 THR A O 1
ATOM 1333 N N . ALA A 1 174 ? 0.528 9.670 3.271 1.00 93.44 174 ALA A N 1
ATOM 1334 C CA . ALA A 1 174 ? 1.569 8.990 2.510 1.00 93.44 174 ALA A CA 1
ATOM 1335 C C . ALA A 1 174 ? 1.402 9.184 0.991 1.00 93.44 174 ALA A C 1
ATOM 1337 O O . ALA A 1 174 ? 2.376 9.543 0.328 1.00 93.44 174 ALA A O 1
ATOM 1338 N N . GLU A 1 175 ? 0.180 9.068 0.455 1.00 90.75 175 GLU A N 1
ATOM 1339 C CA . GLU A 1 175 ? -0.108 9.362 -0.961 1.00 90.75 175 GLU A CA 1
ATOM 1340 C C . GLU A 1 175 ? 0.247 10.811 -1.335 1.00 90.75 175 GLU A C 1
ATOM 1342 O O . GLU A 1 175 ? 0.891 11.055 -2.354 1.00 90.75 175 GLU A O 1
ATOM 1347 N N . MET A 1 176 ? -0.106 11.792 -0.494 1.00 91.75 176 MET 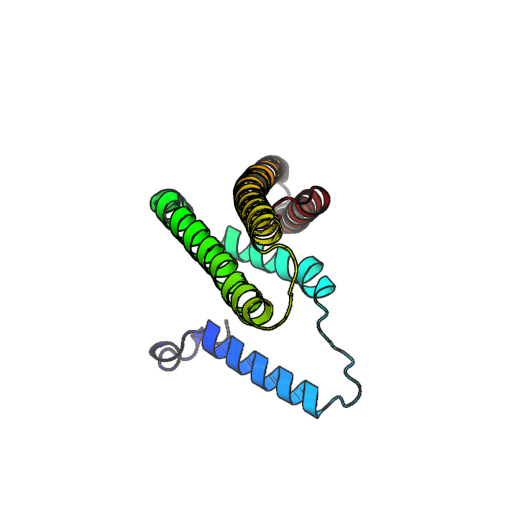A N 1
ATOM 1348 C CA . MET A 1 176 ? 0.218 13.207 -0.745 1.00 91.75 176 MET A CA 1
ATOM 1349 C C . MET A 1 176 ? 1.726 13.477 -0.793 1.00 91.75 176 MET A C 1
ATOM 1351 O O . MET A 1 176 ? 2.160 14.429 -1.440 1.00 91.75 176 MET A O 1
ATOM 1355 N N . LEU A 1 177 ? 2.527 12.644 -0.128 1.00 91.56 177 LEU A N 1
ATOM 1356 C CA . LEU A 1 177 ? 3.986 12.727 -0.125 1.00 91.56 177 LEU A CA 1
ATOM 1357 C C . LEU A 1 177 ? 4.640 11.828 -1.187 1.00 91.56 177 LEU A C 1
ATOM 1359 O O . LEU A 1 177 ? 5.866 11.756 -1.236 1.00 91.56 177 LEU A O 1
ATOM 1363 N N . SER A 1 178 ? 3.850 11.175 -2.051 1.00 90.75 178 SER A N 1
ATOM 1364 C CA . SER A 1 178 ? 4.326 10.183 -3.031 1.00 90.75 178 SER A CA 1
ATOM 1365 C C . SER A 1 178 ? 5.120 9.035 -2.385 1.00 90.75 178 SER A C 1
ATOM 1367 O O . SER A 1 178 ? 6.085 8.531 -2.958 1.00 90.75 178 SER A O 1
ATOM 1369 N N . LEU A 1 179 ? 4.733 8.646 -1.168 1.00 92.00 179 LEU A N 1
ATOM 1370 C CA . LEU A 1 179 ? 5.306 7.538 -0.401 1.00 92.00 179 LEU A CA 1
ATOM 1371 C C . LEU A 1 179 ? 4.373 6.320 -0.441 1.00 92.00 179 LEU A C 1
ATOM 1373 O O . LEU A 1 179 ? 3.246 6.409 -0.920 1.00 92.00 179 LEU A O 1
ATOM 1377 N N . SER A 1 180 ? 4.823 5.166 0.066 1.00 90.38 180 SER A N 1
ATOM 1378 C CA . SER A 1 180 ? 3.982 3.964 0.072 1.00 90.38 180 SER A CA 1
ATOM 1379 C C . SER A 1 180 ? 2.886 4.117 1.115 1.00 90.38 180 SER A C 1
ATOM 1381 O O . SER A 1 180 ? 3.141 3.951 2.304 1.00 90.38 180 SER A O 1
ATOM 1383 N N . ALA A 1 181 ? 1.657 4.364 0.674 1.00 87.25 181 ALA A N 1
ATOM 1384 C CA . ALA A 1 181 ? 0.496 4.461 1.554 1.00 87.25 181 ALA A CA 1
ATOM 1385 C C . ALA A 1 181 ? 0.058 3.128 2.182 1.00 87.25 181 ALA A C 1
ATOM 1387 O O . ALA A 1 181 ? -0.807 3.100 3.055 1.00 87.25 181 ALA A O 1
ATOM 1388 N N . ILE A 1 182 ? 0.672 2.029 1.742 1.00 88.12 182 ILE A N 1
ATOM 1389 C CA . ILE A 1 182 ? 0.421 0.669 2.221 1.00 88.12 182 ILE A CA 1
ATOM 1390 C C . ILE A 1 182 ? 1.371 0.289 3.375 1.00 88.12 182 ILE A C 1
ATOM 1392 O O . ILE A 1 182 ? 1.022 -0.589 4.163 1.00 88.12 182 ILE A O 1
ATOM 1396 N N . LEU A 1 183 ? 2.567 0.902 3.449 1.00 84.25 183 LEU A N 1
ATOM 1397 C CA . LEU A 1 183 ? 3.645 0.511 4.380 1.00 84.25 183 LEU A CA 1
ATOM 1398 C C . LEU A 1 183 ? 3.670 1.310 5.683 1.00 84.25 183 LEU A C 1
ATOM 1400 O O . LEU A 1 183 ? 3.084 2.409 5.733 1.00 84.25 183 LEU A O 1
#